Protein AF-A0A964PH43-F1 (afdb_monomer_lite)

Radius of gyration: 32.23 Å; chains: 1; bounding box: 84×76×42 Å

Structure (mmCIF, N/CA/C/O backbone):
data_AF-A0A964PH43-F1
#
_entry.id   AF-A0A964PH43-F1
#
loop_
_atom_site.group_PDB
_atom_site.id
_atom_site.type_symbol
_atom_site.label_atom_id
_atom_site.label_alt_id
_atom_site.label_comp_id
_atom_site.label_asym_id
_atom_site.label_entity_id
_atom_site.label_seq_id
_atom_site.pdbx_PDB_ins_code
_atom_site.Cartn_x
_atom_site.Cartn_y
_atom_site.Cartn_z
_atom_site.occupancy
_atom_site.B_iso_or_equiv
_atom_site.auth_seq_id
_atom_site.auth_comp_id
_atom_site.auth_asym_id
_atom_site.auth_atom_id
_atom_site.pdbx_PDB_model_num
ATOM 1 N N . MET A 1 1 ? -29.476 66.816 -15.260 1.00 46.88 1 MET A N 1
ATOM 2 C CA . MET A 1 1 ? -30.277 65.792 -14.551 1.00 46.88 1 MET A CA 1
ATOM 3 C C . MET A 1 1 ? -29.810 64.425 -15.052 1.00 46.88 1 MET A C 1
ATOM 5 O O . MET A 1 1 ? -30.016 64.154 -16.215 1.00 46.88 1 MET A O 1
ATOM 9 N N . SER A 1 2 ? -29.078 63.567 -14.339 1.00 51.91 2 SER A N 1
ATOM 10 C CA . SER A 1 2 ? -28.521 63.625 -12.987 1.00 51.91 2 SER A CA 1
ATOM 11 C C . SER A 1 2 ? -27.439 62.528 -12.831 1.00 51.91 2 SER A C 1
ATOM 13 O O . SER A 1 2 ? -27.774 61.359 -12.678 1.00 51.91 2 SER A O 1
ATOM 15 N N . ILE A 1 3 ? -26.144 62.882 -12.862 1.00 55.75 3 ILE A N 1
ATOM 16 C CA . ILE A 1 3 ? -25.032 61.961 -12.503 1.00 55.75 3 ILE A CA 1
ATOM 17 C C . ILE A 1 3 ? -24.992 61.750 -10.976 1.00 55.75 3 ILE A C 1
ATOM 19 O O . ILE A 1 3 ? -24.686 60.662 -10.492 1.00 55.75 3 ILE A O 1
ATOM 23 N N . SER A 1 4 ? -25.427 62.761 -10.215 1.00 56.97 4 SER A N 1
ATOM 24 C CA . SER A 1 4 ? -25.635 62.679 -8.763 1.00 56.97 4 SER A CA 1
ATOM 25 C C . SER A 1 4 ? -26.655 61.595 -8.375 1.00 56.97 4 SER A C 1
ATOM 27 O O . SER A 1 4 ? -26.447 60.886 -7.394 1.00 56.97 4 SER A O 1
ATOM 29 N N . HIS A 1 5 ? -27.712 61.387 -9.170 1.00 52.88 5 HIS A N 1
ATOM 30 C CA . HIS A 1 5 ? -28.733 60.376 -8.867 1.00 52.88 5 HIS A CA 1
ATOM 31 C C . HIS A 1 5 ? -28.220 58.938 -9.043 1.00 52.88 5 HIS A C 1
ATOM 33 O O . HIS A 1 5 ? -28.624 58.061 -8.287 1.00 52.88 5 HIS A O 1
ATOM 39 N N . GLN A 1 6 ? -27.303 58.692 -9.988 1.00 55.53 6 GLN A N 1
ATOM 40 C CA . GLN A 1 6 ? -26.670 57.378 -10.172 1.00 55.53 6 GLN A CA 1
ATOM 41 C C . GLN A 1 6 ? -25.673 57.049 -9.053 1.00 55.53 6 GLN A C 1
ATOM 43 O O . GLN A 1 6 ? -25.680 55.937 -8.528 1.00 55.53 6 GLN A O 1
ATOM 48 N N . GLN A 1 7 ? -24.859 58.021 -8.631 1.00 54.41 7 GLN A N 1
ATOM 49 C CA . GLN A 1 7 ? -23.899 57.827 -7.537 1.00 54.41 7 GLN A CA 1
ATOM 50 C C . GLN A 1 7 ? -24.592 57.600 -6.185 1.00 54.41 7 GLN A C 1
ATOM 52 O O . GLN A 1 7 ? -24.140 56.779 -5.385 1.00 54.41 7 GLN A O 1
ATOM 57 N N . ASN A 1 8 ? -25.725 58.269 -5.952 1.00 53.94 8 ASN A N 1
ATOM 58 C CA . ASN A 1 8 ? -26.550 58.057 -4.763 1.00 53.94 8 ASN A CA 1
ATOM 59 C C . ASN A 1 8 ? -27.223 56.674 -4.764 1.00 53.94 8 ASN A C 1
ATOM 61 O O . ASN A 1 8 ? -27.341 56.058 -3.708 1.00 53.94 8 ASN A O 1
ATOM 65 N N . PHE A 1 9 ? -27.594 56.152 -5.939 1.00 58.19 9 PHE A N 1
ATOM 66 C CA . PHE A 1 9 ? -28.180 54.815 -6.079 1.00 58.19 9 PHE A CA 1
ATOM 67 C C . PHE A 1 9 ? -27.166 53.707 -5.751 1.00 58.19 9 PHE A C 1
ATOM 69 O O . PHE A 1 9 ? -27.467 52.792 -4.991 1.00 58.19 9 PHE A O 1
ATOM 76 N N . ILE A 1 10 ? -25.930 53.827 -6.250 1.00 56.50 10 ILE A N 1
ATOM 77 C CA . ILE A 1 10 ? -24.855 52.856 -5.984 1.00 56.50 10 ILE A CA 1
ATOM 78 C C . ILE A 1 10 ? -24.446 52.876 -4.500 1.00 56.50 10 ILE A C 1
ATOM 80 O O . ILE A 1 10 ? -24.245 51.821 -3.899 1.00 56.50 10 ILE A O 1
ATOM 84 N N . ARG A 1 11 ? -24.386 54.062 -3.874 1.00 57.66 11 ARG A N 1
ATOM 85 C CA . ARG A 1 11 ? -24.137 54.197 -2.428 1.00 57.66 11 ARG A CA 1
ATOM 86 C C . ARG A 1 11 ? -25.246 53.573 -1.579 1.00 57.66 11 ARG A C 1
ATOM 88 O O . ARG A 1 11 ? -24.928 52.897 -0.605 1.00 57.66 11 ARG A O 1
ATOM 95 N N . ALA A 1 12 ? -26.512 53.745 -1.963 1.00 58.59 12 ALA A N 1
ATOM 96 C CA . ALA A 1 12 ? -27.648 53.147 -1.263 1.00 58.59 12 ALA A CA 1
ATOM 97 C C . ALA A 1 12 ? -27.643 51.608 -1.344 1.00 58.59 12 ALA A C 1
ATOM 99 O O . ALA A 1 12 ? -27.933 50.948 -0.349 1.00 58.59 12 ALA A O 1
ATOM 100 N N . ILE A 1 13 ? -27.243 51.031 -2.484 1.00 59.31 13 ILE A N 1
ATOM 101 C CA . ILE A 1 13 ? -27.105 49.572 -2.645 1.00 59.31 13 ILE A CA 1
ATOM 102 C C . ILE A 1 13 ? -25.953 49.030 -1.786 1.00 59.31 13 ILE A C 1
ATOM 104 O O . ILE A 1 13 ? -26.129 48.037 -1.082 1.00 59.31 13 ILE A O 1
ATOM 108 N N . LEU A 1 14 ? -24.793 49.698 -1.786 1.00 53.22 14 LEU A N 1
ATOM 109 C CA . LEU A 1 14 ? -23.635 49.284 -0.981 1.00 53.22 14 LEU A CA 1
ATOM 110 C C . LEU A 1 14 ? -23.892 49.425 0.530 1.00 53.22 14 LEU A C 1
ATOM 112 O O . LEU A 1 14 ? -23.505 48.546 1.295 1.00 53.22 14 LEU A O 1
ATOM 116 N N . GLN A 1 15 ? -24.587 50.480 0.969 1.00 56.69 15 GLN A N 1
ATOM 117 C CA . GLN A 1 15 ? -24.983 50.640 2.375 1.00 56.69 15 GLN A CA 1
ATOM 118 C C . GLN A 1 15 ? -26.082 49.649 2.789 1.00 56.69 15 GLN A C 1
ATOM 120 O O . GLN A 1 15 ? -26.021 49.112 3.893 1.00 56.69 15 GLN A O 1
ATOM 125 N N . GLY A 1 16 ? -27.042 49.350 1.907 1.00 53.06 16 GLY A N 1
ATOM 126 C CA . GLY A 1 16 ? -28.093 48.360 2.161 1.00 53.06 16 GLY A CA 1
ATOM 127 C C . GLY A 1 16 ? -27.566 46.925 2.258 1.00 53.06 16 GLY A C 1
ATOM 128 O O . GLY A 1 16 ? -28.007 46.168 3.120 1.00 53.06 16 GLY A O 1
ATOM 129 N N . ALA A 1 17 ? -26.574 46.562 1.438 1.00 55.25 17 ALA A N 1
ATOM 130 C CA . ALA A 1 17 ? -25.958 45.236 1.470 1.00 55.25 17 ALA A CA 1
ATOM 131 C C . ALA A 1 17 ? -25.118 45.004 2.740 1.00 55.25 17 ALA A C 1
ATOM 133 O O . ALA A 1 17 ? -25.184 43.928 3.332 1.00 55.25 17 ALA A O 1
ATOM 134 N N . VAL A 1 18 ? -24.376 46.018 3.200 1.00 54.12 18 VAL A N 1
ATOM 135 C CA . VAL A 1 18 ? -23.550 45.920 4.418 1.00 54.12 18 VAL A CA 1
ATOM 136 C C . VAL A 1 18 ? -24.422 45.871 5.678 1.00 54.12 18 VAL A C 1
ATOM 138 O O . VAL A 1 18 ? -24.128 45.101 6.589 1.00 54.12 18 VAL A O 1
ATOM 141 N N . LEU A 1 19 ? -25.537 46.614 5.718 1.00 51.38 19 LEU A N 1
ATOM 142 C CA . LEU A 1 19 ? -26.474 46.572 6.847 1.00 51.38 19 LEU A CA 1
ATOM 143 C C . LEU A 1 19 ? -27.312 45.279 6.865 1.00 51.38 19 LEU A C 1
ATOM 145 O O . LEU A 1 19 ? -27.569 44.736 7.935 1.00 51.38 19 LEU A O 1
ATOM 149 N N . GLY A 1 20 ? -27.678 44.739 5.696 1.00 50.34 20 GLY A N 1
ATOM 150 C CA . GLY A 1 20 ? -28.379 43.454 5.580 1.00 50.34 20 GLY A CA 1
ATOM 151 C C . GLY A 1 20 ? -27.523 42.249 5.987 1.00 50.34 20 GLY A C 1
ATOM 152 O O . GLY A 1 20 ? -28.036 41.316 6.598 1.00 50.34 20 GLY A O 1
ATOM 153 N N . MET A 1 21 ? -26.214 42.290 5.722 1.00 53.62 21 MET A N 1
ATOM 154 C CA . MET A 1 21 ? -25.278 41.210 6.065 1.00 53.62 21 MET A CA 1
ATOM 155 C C . MET A 1 21 ? -24.852 41.226 7.551 1.00 53.62 21 MET A C 1
ATOM 157 O O . MET A 1 21 ? -24.453 40.195 8.087 1.00 53.62 21 MET A O 1
ATOM 161 N N . LEU A 1 22 ? -24.991 42.365 8.244 1.00 51.97 22 LEU A N 1
ATOM 162 C CA . LEU A 1 22 ? -24.734 42.506 9.689 1.00 51.97 22 LEU A CA 1
ATOM 163 C C . LEU A 1 22 ? -25.959 42.195 10.574 1.00 51.97 22 LEU A C 1
ATOM 165 O O . LEU A 1 22 ? -25.800 41.969 11.772 1.00 51.97 22 LEU A O 1
ATOM 169 N N . LEU A 1 23 ? -27.170 42.134 10.007 1.00 49.97 23 LEU A N 1
ATOM 170 C CA . LEU A 1 23 ? -28.403 41.809 10.743 1.00 49.97 23 LEU A CA 1
ATOM 171 C C . LEU A 1 23 ? -28.750 40.310 10.783 1.00 49.97 23 LEU A C 1
ATOM 173 O O . LEU A 1 23 ? -29.591 39.913 11.585 1.00 49.97 23 LEU A O 1
ATOM 177 N N . SER A 1 24 ? -28.067 39.456 10.014 1.00 47.88 24 SER A N 1
ATOM 178 C CA . SER A 1 24 ? -28.181 37.990 10.116 1.00 47.88 24 SER A CA 1
ATOM 179 C C . SER A 1 24 ? -27.345 37.372 11.249 1.00 47.88 24 SER A C 1
ATOM 181 O O . SER A 1 24 ? -27.350 36.157 11.416 1.00 47.88 24 SER A O 1
ATOM 183 N N . ALA A 1 25 ? -26.640 38.185 12.045 1.00 51.38 25 ALA A N 1
ATOM 184 C CA . ALA A 1 25 ? -25.828 37.723 13.176 1.00 51.38 25 ALA A CA 1
ATOM 185 C C . ALA A 1 25 ? -26.602 37.605 14.506 1.00 51.38 25 ALA A C 1
ATOM 187 O O . ALA A 1 25 ? -25.993 37.363 15.548 1.00 51.38 25 ALA A O 1
ATOM 188 N N . GLN A 1 26 ? -27.932 37.749 14.503 1.00 52.50 26 GLN A N 1
ATOM 189 C CA . GLN A 1 26 ? -28.737 37.483 15.697 1.00 52.50 26 GLN A CA 1
ATOM 190 C C . GLN A 1 26 ? -28.961 35.977 15.833 1.00 52.50 26 GLN A C 1
ATOM 192 O O . GLN A 1 26 ? -29.967 35.418 15.401 1.00 52.50 26 GLN A O 1
ATOM 197 N N . VAL A 1 27 ? -27.975 35.316 16.427 1.00 48.19 27 VAL A N 1
ATOM 198 C CA . VAL A 1 27 ? -28.102 33.955 16.929 1.00 48.19 27 VAL A CA 1
ATOM 199 C C . VAL A 1 27 ? -29.078 33.986 18.111 1.00 48.19 27 VAL A C 1
ATOM 201 O O . VAL A 1 27 ? -28.722 34.385 19.218 1.00 48.19 27 VAL A O 1
ATOM 204 N N . VAL A 1 28 ? -30.331 33.595 17.876 1.00 51.06 28 VAL A N 1
ATOM 205 C CA . VAL A 1 28 ? -31.295 33.309 18.945 1.00 51.06 28 VAL A CA 1
ATOM 206 C C . VAL A 1 28 ? -30.984 31.913 19.484 1.00 51.06 28 VAL A C 1
ATOM 208 O O . VAL A 1 28 ? -31.381 30.917 18.889 1.00 51.06 28 VAL A O 1
ATOM 211 N N . PHE A 1 29 ? -30.295 31.829 20.621 1.00 48.97 29 PHE A N 1
ATOM 212 C CA . PHE A 1 29 ? -30.290 30.624 21.453 1.00 48.97 29 PHE A CA 1
ATOM 213 C C . PHE A 1 29 ? -30.970 30.946 22.778 1.00 48.97 29 PHE A C 1
ATOM 215 O O . PHE A 1 29 ? -30.336 31.494 23.672 1.00 48.97 29 PHE A O 1
ATOM 222 N N . ALA A 1 30 ? -32.263 30.631 22.877 1.00 50.72 30 ALA A N 1
ATOM 223 C CA . ALA A 1 30 ? -32.931 30.264 24.129 1.00 50.72 30 ALA A CA 1
ATOM 224 C C . ALA A 1 30 ? -34.421 29.979 23.884 1.00 50.72 30 ALA A C 1
ATOM 226 O O . ALA A 1 30 ? -35.264 30.846 24.108 1.00 50.72 30 ALA A O 1
ATOM 227 N N . GLN A 1 31 ? -34.761 28.750 23.499 1.00 44.25 31 GLN A N 1
ATOM 228 C CA . GLN A 1 31 ? -36.037 28.134 23.874 1.00 44.25 31 GLN A CA 1
ATOM 229 C C . GLN A 1 31 ? -35.752 26.653 24.152 1.00 44.25 31 GLN A C 1
ATOM 231 O O . GLN A 1 31 ? -35.482 25.872 23.247 1.00 44.25 31 GLN A O 1
ATOM 236 N N . ASN A 1 32 ? -35.718 26.324 25.440 1.00 53.03 32 ASN A N 1
ATOM 237 C CA . ASN A 1 32 ? -35.607 24.978 25.974 1.00 53.03 32 ASN A CA 1
ATOM 238 C C . ASN A 1 32 ? -36.956 24.273 25.780 1.00 53.03 32 ASN A C 1
ATOM 240 O O . ASN A 1 32 ? -37.926 24.677 26.419 1.00 53.03 32 ASN A O 1
ATOM 244 N N . ASP A 1 33 ? -37.014 23.246 24.933 1.00 46.44 33 ASP A N 1
ATOM 245 C CA . ASP A 1 33 ? -38.137 22.308 24.927 1.00 46.44 33 ASP A CA 1
ATOM 246 C C . ASP A 1 33 ? -37.659 20.879 24.620 1.00 46.44 33 ASP A C 1
ATOM 248 O O . ASP A 1 33 ? -37.487 20.476 23.471 1.00 46.44 33 ASP A O 1
ATOM 252 N N . SER A 1 34 ? -37.346 20.169 25.707 1.00 55.41 34 SER A N 1
ATOM 253 C CA . SER A 1 34 ? -37.540 18.729 25.947 1.00 55.41 34 SER A CA 1
ATOM 254 C C . SER A 1 34 ? -37.250 17.694 24.842 1.00 55.41 34 SER A C 1
ATOM 256 O O . SER A 1 34 ? -37.751 16.572 24.913 1.00 55.41 34 SER A O 1
ATOM 258 N N . ASN A 1 35 ? -36.373 17.977 23.881 1.00 46.88 35 ASN A N 1
ATOM 259 C CA . ASN A 1 35 ? -35.757 16.936 23.064 1.00 46.88 35 ASN A CA 1
ATOM 260 C C . ASN A 1 35 ? -34.516 16.418 23.781 1.00 46.88 35 ASN A C 1
ATOM 262 O O . ASN A 1 35 ? -33.548 17.147 23.981 1.00 46.88 35 ASN A O 1
ATOM 266 N N . ILE A 1 36 ? -34.570 15.151 24.182 1.00 52.50 36 ILE A N 1
ATOM 267 C CA . ILE A 1 36 ? -33.397 14.371 24.560 1.00 52.50 36 ILE A CA 1
ATOM 268 C C . ILE A 1 36 ? -32.421 14.489 23.389 1.00 52.50 36 ILE A C 1
ATOM 270 O O . ILE A 1 36 ? -32.652 13.909 22.330 1.00 52.50 36 ILE A O 1
ATOM 274 N N . GLU A 1 37 ? -31.368 15.286 23.556 1.00 53.56 37 GLU A N 1
ATOM 275 C CA . GLU A 1 37 ? -30.208 15.222 22.679 1.00 53.56 37 GLU A CA 1
ATOM 276 C C . GLU A 1 37 ? -29.752 13.764 22.696 1.00 53.56 37 GLU A C 1
ATOM 278 O O . GLU A 1 37 ? -29.462 13.207 23.759 1.00 53.56 37 GLU A O 1
ATOM 283 N N . GLU A 1 38 ? -29.760 13.111 21.535 1.00 52.22 38 GLU A N 1
ATOM 284 C CA . GLU A 1 38 ? -29.133 11.807 21.388 1.00 52.22 38 GLU A CA 1
ATOM 285 C C . GLU A 1 38 ? -27.635 12.002 21.626 1.00 52.22 38 GLU A C 1
ATOM 287 O O . GLU A 1 38 ? -26.856 12.319 20.728 1.00 52.22 38 GLU A O 1
ATOM 292 N N . VAL A 1 39 ? -27.229 11.857 22.883 1.00 53.25 39 VAL A N 1
ATOM 293 C CA . VAL A 1 39 ? -25.827 11.744 23.241 1.00 53.25 39 VAL A CA 1
ATOM 294 C C . VAL A 1 39 ? -25.403 10.358 22.778 1.00 53.25 39 VAL A C 1
ATOM 296 O O . VAL A 1 39 ? -25.642 9.362 23.462 1.00 53.25 39 VAL A O 1
ATOM 299 N N . ILE A 1 40 ? -24.784 10.282 21.600 1.00 56.56 40 ILE A N 1
ATOM 300 C CA . ILE A 1 40 ? -24.063 9.084 21.173 1.00 56.56 40 ILE A CA 1
ATOM 301 C C . ILE A 1 40 ? -22.867 8.942 22.117 1.00 56.56 40 ILE A C 1
ATOM 303 O O . ILE A 1 40 ? -21.796 9.510 21.904 1.00 56.56 40 ILE A O 1
ATOM 307 N N . VAL A 1 41 ? -23.066 8.204 23.207 1.00 56.22 41 VAL A N 1
ATOM 308 C CA . VAL A 1 41 ? -21.984 7.782 24.092 1.00 56.22 41 VAL A CA 1
ATOM 309 C C . VAL A 1 41 ? -21.211 6.705 23.342 1.00 56.22 41 VAL A C 1
ATOM 311 O O . VAL A 1 41 ? -21.566 5.527 23.365 1.00 56.22 41 VAL A O 1
ATOM 314 N N . ILE A 1 42 ? -20.150 7.109 22.645 1.00 63.22 42 ILE A N 1
ATOM 315 C CA . ILE A 1 42 ? -19.131 6.168 22.188 1.00 63.22 42 ILE A CA 1
ATOM 316 C C . ILE A 1 42 ? -18.464 5.669 23.469 1.00 63.22 42 ILE A C 1
ATOM 318 O O . ILE A 1 42 ? -17.650 6.374 24.062 1.00 63.22 42 ILE A O 1
ATOM 322 N N . GLY A 1 43 ? -18.875 4.491 23.950 1.00 62.94 43 GLY A N 1
ATOM 323 C CA . GLY A 1 43 ? -18.168 3.822 25.039 1.00 62.94 43 GLY A CA 1
ATOM 324 C C . GLY A 1 43 ? -16.685 3.769 24.690 1.00 62.94 43 GLY A C 1
ATOM 325 O O . GLY A 1 43 ? -16.359 3.557 23.522 1.00 62.94 43 GLY A O 1
ATOM 326 N N . GLU A 1 44 ? -15.806 4.025 25.663 1.00 70.31 44 GLU A N 1
ATOM 327 C CA . GLU A 1 44 ? -14.360 4.079 25.434 1.00 70.31 44 GLU A CA 1
ATOM 328 C C . GLU A 1 44 ? -13.916 2.839 24.649 1.00 70.31 44 GLU A C 1
ATOM 330 O O . GLU A 1 44 ? -13.877 1.719 25.166 1.00 70.31 44 GLU A O 1
ATOM 335 N N . LEU A 1 45 ? -13.645 3.023 23.355 1.00 76.75 45 LEU A N 1
ATOM 336 C CA . LEU A 1 45 ? -13.155 1.947 22.517 1.00 76.75 45 LEU A CA 1
ATOM 337 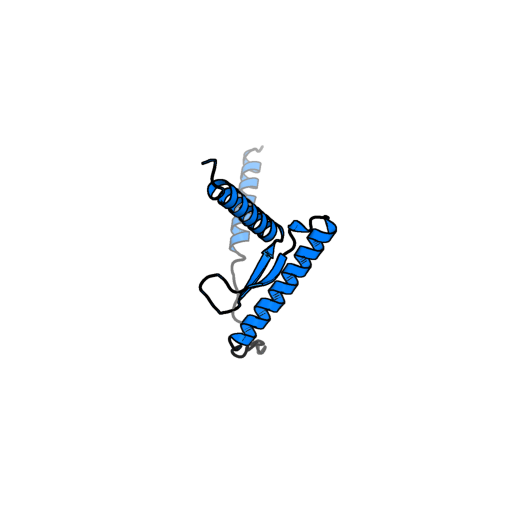C C . LEU A 1 45 ? -11.781 1.564 23.055 1.00 76.75 45 LEU A C 1
ATOM 339 O O . LEU A 1 45 ? -10.917 2.418 23.266 1.00 76.75 45 LEU A O 1
ATOM 343 N N . SER A 1 46 ? -11.549 0.266 23.250 1.00 85.69 46 SER A N 1
ATOM 344 C CA . SER A 1 46 ? -10.190 -0.198 23.516 1.00 85.69 46 SER A CA 1
ATOM 345 C C . SER A 1 46 ? -9.274 0.241 22.371 1.00 85.69 46 SER A C 1
ATOM 347 O O . SER A 1 46 ? -9.708 0.329 21.219 1.00 85.69 46 SER A O 1
ATOM 349 N N . ARG A 1 47 ? -7.985 0.452 22.655 1.00 88.00 47 ARG A N 1
ATOM 350 C CA . ARG A 1 47 ? -6.997 0.784 21.617 1.00 88.00 47 ARG A CA 1
ATOM 351 C C . ARG A 1 47 ? -7.083 -0.161 20.406 1.00 88.00 47 ARG A C 1
ATOM 353 O O . ARG A 1 47 ? -7.028 0.302 19.275 1.00 88.00 47 ARG A O 1
ATOM 360 N N . ALA A 1 48 ? -7.284 -1.459 20.640 1.00 88.19 48 ALA A N 1
ATOM 361 C CA . ALA A 1 48 ? -7.419 -2.454 19.577 1.00 88.19 48 ALA A CA 1
ATOM 362 C C . ALA A 1 48 ? -8.684 -2.259 18.720 1.00 88.19 48 ALA A C 1
ATOM 364 O O . ALA A 1 48 ? -8.649 -2.478 17.512 1.00 88.19 48 ALA A O 1
ATOM 365 N N . ALA A 1 49 ? -9.794 -1.832 19.327 1.00 89.06 49 ALA A N 1
ATOM 366 C CA . ALA A 1 49 ? -11.029 -1.550 18.601 1.00 89.06 49 ALA A CA 1
ATOM 367 C C . ALA A 1 49 ? -10.898 -0.294 17.724 1.00 89.06 49 ALA A C 1
ATOM 369 O O . ALA A 1 49 ? -11.330 -0.307 16.574 1.00 89.06 49 ALA A O 1
ATOM 370 N N . VAL A 1 50 ? -10.234 0.752 18.230 1.00 91.06 50 VAL A N 1
ATOM 371 C CA . VAL A 1 50 ? -9.913 1.949 17.434 1.00 91.06 50 VAL A CA 1
ATOM 372 C C . VAL A 1 50 ? -9.008 1.587 16.255 1.00 91.06 50 VAL A C 1
ATOM 374 O O . VAL A 1 50 ? -9.287 1.979 15.127 1.00 91.06 50 VAL A O 1
ATOM 377 N N . GLU A 1 51 ? -7.958 0.795 16.487 1.00 92.00 51 GLU A N 1
ATOM 378 C CA . GLU A 1 51 ? -7.050 0.342 15.424 1.00 92.00 51 GLU A CA 1
ATOM 379 C C . GLU A 1 51 ? -7.777 -0.471 14.345 1.00 92.00 51 GLU A C 1
ATOM 381 O O . GLU A 1 51 ? -7.551 -0.250 13.157 1.00 92.00 51 GLU A O 1
ATOM 386 N N . ALA A 1 52 ? -8.691 -1.363 14.735 1.00 93.31 52 ALA A N 1
ATOM 387 C CA . ALA A 1 52 ? -9.500 -2.120 13.783 1.00 93.31 52 ALA A CA 1
ATOM 388 C C . ALA A 1 52 ? -10.388 -1.206 12.924 1.00 93.31 52 ALA A C 1
ATOM 390 O O . ALA A 1 52 ? -10.517 -1.427 11.720 1.00 93.31 52 ALA A O 1
ATOM 391 N N . GLN A 1 53 ? -10.968 -0.162 13.521 1.00 94.50 53 GLN A N 1
ATOM 392 C CA . GLN A 1 53 ? -11.800 0.793 12.793 1.00 94.50 53 GLN A CA 1
ATOM 393 C C . GLN A 1 53 ? -10.980 1.667 11.838 1.00 94.50 53 GLN A C 1
ATOM 395 O O . GLN A 1 53 ? -11.422 1.912 10.718 1.00 94.50 53 GLN A O 1
ATOM 400 N N . ILE A 1 54 ? -9.776 2.087 12.242 1.00 94.88 54 ILE A N 1
ATOM 401 C CA . ILE A 1 54 ? -8.838 2.790 11.356 1.00 94.88 54 ILE A CA 1
ATOM 402 C C . ILE A 1 54 ? -8.517 1.913 10.144 1.00 94.88 54 ILE A C 1
ATOM 404 O O . ILE A 1 54 ? -8.683 2.361 9.014 1.00 94.88 54 ILE A O 1
ATOM 408 N N . ILE A 1 55 ? -8.134 0.652 10.370 1.00 96.94 55 ILE A N 1
ATOM 409 C CA . ILE A 1 55 ? -7.800 -0.286 9.290 1.00 96.94 55 ILE A CA 1
ATOM 410 C C . ILE A 1 55 ? -8.987 -0.478 8.340 1.00 96.94 55 ILE A C 1
ATOM 412 O O . ILE A 1 55 ? -8.795 -0.449 7.127 1.00 96.94 55 ILE A O 1
ATOM 416 N N . ALA A 1 56 ? -10.204 -0.632 8.866 1.00 97.19 56 ALA A N 1
ATOM 417 C CA . ALA A 1 56 ? -11.399 -0.800 8.043 1.00 97.19 56 ALA A CA 1
ATOM 418 C C . ALA A 1 56 ? -11.650 0.415 7.133 1.00 97.19 56 ALA A C 1
ATOM 420 O O . ALA A 1 56 ? -11.873 0.261 5.934 1.00 97.19 56 ALA A O 1
ATOM 421 N N . VAL A 1 57 ? -11.555 1.629 7.685 1.00 98.00 57 VAL A N 1
ATOM 422 C CA . VAL A 1 57 ? -11.746 2.866 6.912 1.00 98.00 57 VAL A CA 1
ATOM 423 C C . VAL A 1 57 ? -10.634 3.053 5.878 1.00 98.00 57 VAL A C 1
ATOM 425 O O . VAL A 1 57 ? -10.910 3.423 4.738 1.00 98.00 57 VAL A O 1
ATOM 428 N N . GLU A 1 58 ? -9.382 2.771 6.241 1.00 98.12 58 GLU A N 1
ATOM 429 C CA . GLU A 1 58 ? -8.259 2.797 5.302 1.00 98.12 58 GLU A CA 1
ATOM 430 C C . GLU A 1 58 ? -8.480 1.839 4.127 1.00 98.12 58 GLU A C 1
ATOM 432 O O . GLU A 1 58 ? -8.285 2.224 2.977 1.00 98.12 58 GLU A O 1
ATOM 437 N N . GLU A 1 59 ? -8.917 0.605 4.392 1.00 98.06 59 GLU A N 1
ATOM 438 C CA . GLU A 1 59 ? -9.163 -0.393 3.347 1.00 98.06 59 GLU A CA 1
ATOM 439 C C . GLU A 1 59 ? -10.265 0.033 2.381 1.00 98.06 59 GLU A C 1
ATOM 441 O O . GLU A 1 59 ? -10.140 -0.193 1.176 1.00 98.06 59 GLU A O 1
ATOM 446 N N . ASP A 1 60 ? -11.303 0.706 2.868 1.00 98.25 60 ASP A N 1
ATOM 447 C CA . ASP A 1 60 ? -12.363 1.236 2.013 1.00 98.25 60 ASP A CA 1
ATOM 448 C C . ASP A 1 60 ? -11.890 2.402 1.141 1.00 98.25 60 ASP A C 1
ATOM 450 O O . ASP A 1 60 ? -12.264 2.482 -0.035 1.00 98.25 60 ASP A O 1
ATOM 454 N N . ILE A 1 61 ? -11.029 3.275 1.673 1.00 98.06 61 ILE A N 1
ATOM 455 C CA . ILE A 1 61 ? -10.399 4.353 0.900 1.00 98.06 61 ILE A CA 1
ATOM 456 C C . ILE A 1 61 ? -9.468 3.765 -0.166 1.00 98.06 61 ILE A C 1
ATOM 458 O O . ILE A 1 61 ? -9.550 4.143 -1.337 1.00 98.06 61 ILE A O 1
ATOM 462 N N . PHE A 1 62 ? -8.604 2.819 0.210 1.00 98.06 62 PHE A N 1
ATOM 463 C CA . PHE A 1 62 ? -7.653 2.196 -0.712 1.00 98.06 62 PHE A CA 1
ATOM 464 C C . PHE A 1 62 ? -8.360 1.413 -1.810 1.00 98.06 62 PHE A C 1
ATOM 466 O O . PHE A 1 62 ? -7.953 1.493 -2.964 1.00 98.06 62 PHE A O 1
ATOM 473 N N . ARG A 1 63 ? -9.449 0.708 -1.488 1.00 97.88 63 ARG A N 1
ATOM 474 C CA . ARG A 1 63 ? -10.269 0.004 -2.480 1.00 97.88 63 ARG A CA 1
ATOM 475 C C . ARG A 1 63 ? -10.825 0.970 -3.519 1.00 97.88 63 ARG A C 1
ATOM 477 O O . ARG A 1 63 ? -10.619 0.758 -4.706 1.00 97.88 63 ARG A O 1
ATOM 484 N N . GLN A 1 64 ? -11.451 2.063 -3.083 1.00 97.38 64 GLN A N 1
ATOM 485 C CA . GLN A 1 64 ? -12.002 3.067 -4.000 1.00 97.38 64 GLN A CA 1
ATOM 486 C C . GLN A 1 64 ? -10.919 3.712 -4.872 1.00 97.38 64 GLN A C 1
ATOM 488 O O . GLN A 1 64 ? -11.116 3.899 -6.075 1.00 97.38 64 GLN A O 1
ATOM 493 N N . PHE A 1 65 ? -9.764 4.021 -4.283 1.00 97.31 65 PHE A N 1
ATOM 494 C CA . PHE A 1 65 ? -8.625 4.570 -5.009 1.00 97.31 65 PHE A CA 1
ATOM 495 C C . PHE A 1 65 ? -8.074 3.582 -6.050 1.00 97.31 65 PHE A C 1
ATOM 497 O O . PHE A 1 65 ? -7.927 3.935 -7.221 1.00 97.31 65 PHE A O 1
ATOM 504 N N . ASN A 1 66 ? -7.848 2.327 -5.659 1.00 97.62 66 ASN A N 1
ATOM 505 C CA . ASN A 1 66 ? -7.360 1.272 -6.547 1.00 97.62 66 ASN A CA 1
ATOM 506 C C . ASN A 1 66 ? -8.370 0.953 -7.664 1.00 97.62 66 ASN A C 1
ATOM 508 O O . ASN A 1 66 ? -7.975 0.777 -8.815 1.00 97.62 66 ASN A O 1
ATOM 512 N N . ASP A 1 67 ? -9.672 0.957 -7.369 1.00 96.75 67 ASP A N 1
ATOM 513 C CA . ASP A 1 67 ? -10.730 0.800 -8.373 1.00 96.75 67 ASP A CA 1
ATOM 514 C C . ASP A 1 67 ? -10.721 1.955 -9.383 1.00 96.75 67 ASP A C 1
ATOM 516 O O . ASP A 1 67 ? -10.998 1.767 -10.569 1.00 96.75 67 ASP A O 1
ATOM 520 N N . SER A 1 68 ? -10.421 3.179 -8.937 1.00 94.69 68 SER A N 1
ATOM 521 C CA . SER A 1 68 ? -10.244 4.323 -9.835 1.00 94.69 68 SER A CA 1
ATOM 522 C C . SER A 1 68 ? -9.023 4.140 -10.739 1.00 94.69 68 SER A C 1
ATOM 524 O O . SER A 1 68 ? -9.120 4.350 -11.946 1.00 94.69 68 SER A O 1
ATOM 526 N N . ASN A 1 69 ? -7.898 3.693 -10.183 1.00 93.69 69 ASN A N 1
ATOM 527 C CA . ASN A 1 69 ? -6.675 3.423 -10.940 1.00 93.69 69 ASN A CA 1
ATOM 528 C C . ASN A 1 69 ? -6.863 2.305 -11.974 1.00 93.69 69 ASN A C 1
ATOM 530 O O . ASN A 1 69 ? -6.349 2.406 -13.086 1.00 93.69 69 ASN A O 1
ATOM 534 N N . ALA A 1 70 ? -7.640 1.269 -11.647 1.00 90.81 70 ALA A N 1
ATOM 535 C CA . ALA A 1 70 ? -7.970 0.193 -12.579 1.00 90.81 70 ALA A CA 1
ATOM 536 C C . ALA A 1 70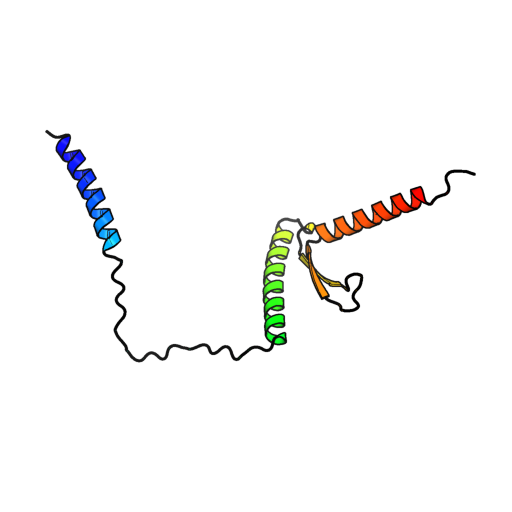 ? -8.753 0.703 -13.801 1.00 90.81 70 ALA A C 1
ATOM 538 O O . ALA A 1 70 ? -8.509 0.261 -14.920 1.00 90.81 70 ALA A O 1
ATOM 539 N N . ARG A 1 71 ? -9.655 1.678 -13.615 1.00 87.81 71 ARG A N 1
ATOM 540 C CA . ARG A 1 71 ? -10.392 2.311 -14.727 1.00 87.81 71 ARG A CA 1
ATOM 541 C C . ARG A 1 71 ? -9.496 3.148 -15.641 1.00 87.81 71 ARG A C 1
ATOM 543 O O . ARG A 1 71 ? -9.840 3.334 -16.804 1.00 87.81 71 ARG A O 1
ATOM 550 N N . LEU A 1 72 ? -8.388 3.663 -15.112 1.00 90.94 72 LEU A N 1
ATOM 551 C CA . LEU A 1 72 ? -7.404 4.467 -15.840 1.00 90.94 72 LEU A CA 1
ATOM 552 C C . LEU A 1 72 ? -6.225 3.638 -16.381 1.00 90.94 72 LEU A C 1
ATOM 554 O O . LEU A 1 72 ? -5.323 4.215 -16.978 1.00 90.94 72 LEU A O 1
ATOM 558 N N . ASP A 1 73 ? -6.228 2.313 -16.180 1.00 89.81 73 ASP A N 1
ATOM 559 C CA . ASP A 1 73 ? -5.128 1.396 -16.526 1.00 89.81 73 ASP A CA 1
ATOM 560 C C . ASP A 1 73 ? -3.773 1.779 -15.886 1.00 89.81 73 ASP A C 1
ATOM 562 O O . ASP A 1 73 ? -2.694 1.574 -16.438 1.00 89.81 73 ASP A O 1
ATOM 566 N N . THR A 1 74 ? -3.813 2.366 -14.685 1.00 93.25 74 THR A N 1
ATOM 567 C CA . THR A 1 74 ? -2.627 2.828 -13.944 1.00 93.25 74 THR A CA 1
ATOM 568 C C . THR A 1 74 ? -2.409 2.010 -12.672 1.00 93.25 74 THR A C 1
ATOM 570 O O . THR A 1 74 ? -2.482 2.535 -11.560 1.00 93.25 74 THR A O 1
ATOM 573 N N . THR A 1 75 ? -2.125 0.712 -12.805 1.00 93.00 75 THR A N 1
ATOM 574 C CA . THR A 1 75 ? -2.005 -0.198 -11.647 1.00 93.00 75 THR A CA 1
ATOM 575 C C . THR A 1 75 ? -0.840 0.132 -10.714 1.00 93.00 75 THR A C 1
ATOM 577 O O . THR A 1 75 ? -0.875 -0.232 -9.547 1.00 93.00 75 THR A O 1
ATOM 580 N N . ASP A 1 76 ? 0.188 0.837 -11.190 1.00 94.69 76 ASP A N 1
ATOM 581 C CA . ASP A 1 76 ? 1.373 1.198 -10.392 1.00 94.69 76 ASP A CA 1
ATOM 582 C C . ASP A 1 76 ? 1.071 2.165 -9.243 1.00 94.69 76 ASP A C 1
ATOM 584 O O . ASP A 1 76 ? 1.846 2.262 -8.288 1.00 94.69 76 ASP A O 1
ATOM 588 N N . LEU A 1 77 ? -0.066 2.854 -9.317 1.00 95.75 77 LEU A N 1
ATOM 589 C CA . LEU A 1 77 ? -0.549 3.708 -8.244 1.00 95.75 77 LEU A CA 1
ATOM 590 C C . LEU A 1 77 ? -1.304 2.922 -7.172 1.00 95.75 77 LEU A C 1
ATOM 592 O O . LEU A 1 77 ? -1.545 3.478 -6.109 1.00 95.75 77 LEU A O 1
ATOM 596 N N . ASN A 1 78 ? -1.653 1.652 -7.403 1.00 97.69 78 ASN A N 1
ATOM 597 C CA . ASN A 1 78 ? -2.416 0.874 -6.433 1.00 97.69 78 ASN A CA 1
ATOM 598 C C . ASN A 1 78 ? -1.676 0.765 -5.104 1.00 97.69 78 ASN A C 1
ATOM 600 O O . ASN A 1 78 ? -0.491 0.436 -5.072 1.00 97.69 78 ASN A O 1
ATOM 604 N N . ILE A 1 79 ? -2.404 1.005 -4.019 1.00 98.12 79 ILE A N 1
ATOM 605 C CA . ILE A 1 79 ? -1.920 0.824 -2.655 1.00 98.12 79 ILE A CA 1
ATOM 606 C C . ILE A 1 79 ? -2.044 -0.654 -2.296 1.00 98.12 79 ILE A C 1
ATOM 608 O O . ILE A 1 79 ? -3.136 -1.223 -2.363 1.00 98.12 79 ILE A O 1
ATOM 612 N N . GLU A 1 80 ? -0.932 -1.255 -1.882 1.00 96.56 80 GLU A N 1
ATOM 613 C CA . GLU A 1 80 ? -0.879 -2.612 -1.349 1.00 96.56 80 GLU A CA 1
ATOM 614 C C . GLU A 1 80 ? -0.397 -2.596 0.098 1.00 96.56 80 GLU A C 1
ATOM 616 O O . GLU A 1 80 ? 0.601 -1.958 0.437 1.00 96.56 80 GLU A O 1
ATOM 621 N N . CYS A 1 81 ? -1.103 -3.335 0.950 1.00 97.12 81 CYS A N 1
ATOM 622 C CA . CYS A 1 81 ? -0.755 -3.498 2.353 1.00 97.12 81 CYS A CA 1
ATOM 623 C C . CYS A 1 81 ? -0.056 -4.838 2.579 1.00 97.12 81 CYS A C 1
ATOM 625 O O . CYS A 1 81 ? -0.573 -5.893 2.212 1.00 97.12 81 CYS A O 1
ATOM 627 N N . ARG A 1 82 ? 1.104 -4.811 3.235 1.00 94.62 82 ARG A N 1
ATOM 628 C CA . ARG A 1 82 ? 1.907 -5.993 3.567 1.00 94.62 82 ARG A CA 1
ATOM 629 C C . ARG A 1 82 ? 2.254 -5.988 5.050 1.00 94.62 82 ARG A C 1
ATOM 631 O O . ARG A 1 82 ? 2.330 -4.934 5.679 1.00 94.62 82 ARG A O 1
ATOM 638 N N . ARG A 1 83 ? 2.464 -7.174 5.625 1.00 95.25 83 ARG A N 1
ATOM 639 C CA . ARG A 1 83 ? 3.084 -7.298 6.950 1.00 95.25 83 ARG A CA 1
ATOM 640 C C . ARG A 1 83 ? 4.579 -7.458 6.767 1.00 95.25 83 ARG A C 1
ATOM 642 O O . ARG A 1 83 ? 5.036 -8.499 6.308 1.00 95.25 83 ARG A O 1
ATOM 649 N N . GLU A 1 84 ? 5.313 -6.418 7.121 1.00 93.25 84 GLU A N 1
ATOM 650 C CA . GLU A 1 84 ? 6.765 -6.381 7.017 1.00 93.25 84 GLU A CA 1
ATOM 651 C C . GLU A 1 84 ? 7.374 -6.243 8.408 1.00 93.25 84 GLU A C 1
ATOM 653 O O . GLU A 1 84 ? 6.769 -5.673 9.314 1.00 93.25 84 GLU A O 1
ATOM 658 N N . THR A 1 85 ? 8.580 -6.769 8.581 1.00 95.69 85 THR A N 1
ATOM 659 C CA . THR A 1 85 ? 9.359 -6.599 9.807 1.00 95.69 85 THR A CA 1
ATOM 660 C C . THR A 1 85 ? 10.537 -5.694 9.461 1.00 95.69 85 THR A C 1
ATOM 662 O O . THR A 1 85 ? 11.490 -6.178 8.846 1.00 95.69 85 THR A O 1
ATOM 665 N N . PRO A 1 86 ? 10.473 -4.385 9.775 1.00 89.06 86 PRO A N 1
ATOM 666 C CA . PRO A 1 86 ? 11.549 -3.462 9.440 1.00 89.06 86 PRO A CA 1
ATOM 667 C C . PRO A 1 86 ? 12.899 -3.916 10.009 1.00 89.06 86 PRO A C 1
ATOM 669 O O . PRO A 1 86 ? 12.974 -4.548 11.065 1.00 89.06 86 PRO A O 1
ATOM 672 N N . THR A 1 87 ? 13.988 -3.578 9.322 1.00 88.56 87 THR A N 1
ATOM 673 C CA . THR A 1 87 ? 15.338 -3.929 9.777 1.00 88.56 87 THR A CA 1
ATOM 674 C C . THR A 1 87 ? 15.593 -3.377 11.181 1.00 88.56 87 THR A C 1
ATOM 676 O O . THR A 1 87 ? 15.317 -2.213 11.459 1.00 88.56 87 THR A O 1
ATOM 679 N N .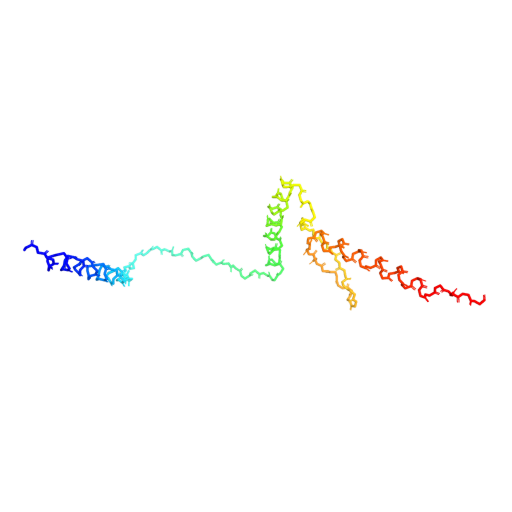 GLY A 1 88 ? 16.142 -4.209 12.068 1.00 89.88 88 GLY A N 1
ATOM 680 C CA . GLY A 1 88 ? 16.439 -3.821 13.451 1.00 89.88 88 GLY A CA 1
ATOM 681 C C . GLY A 1 88 ? 15.276 -3.992 14.434 1.00 89.88 88 GLY A C 1
ATOM 682 O O . GLY A 1 88 ? 15.443 -3.704 15.616 1.00 89.88 88 GLY A O 1
ATOM 683 N N . THR A 1 89 ? 14.124 -4.503 13.990 1.00 89.81 89 THR A N 1
ATOM 684 C CA . THR A 1 89 ? 13.027 -4.949 14.863 1.00 89.81 89 THR A CA 1
ATOM 685 C C . THR A 1 89 ? 12.643 -6.401 14.557 1.00 89.81 89 THR A C 1
ATOM 687 O O . THR A 1 89 ? 12.932 -6.913 13.482 1.00 89.81 89 THR A O 1
ATOM 690 N N . HIS A 1 90 ? 12.002 -7.081 15.513 1.00 91.31 90 HIS A N 1
ATOM 691 C CA . HIS A 1 90 ? 11.377 -8.401 15.319 1.00 91.31 90 HIS A CA 1
ATOM 692 C C . HIS A 1 90 ? 9.843 -8.325 15.306 1.00 91.31 90 HIS A C 1
ATOM 694 O O . HIS A 1 90 ? 9.162 -9.349 15.304 1.00 91.31 90 HIS A O 1
ATOM 700 N N . PHE A 1 91 ? 9.285 -7.114 15.321 1.00 93.81 91 PHE A N 1
ATOM 701 C CA . PHE A 1 91 ? 7.848 -6.893 15.389 1.00 93.81 91 PHE A CA 1
ATOM 702 C C . PHE A 1 91 ? 7.280 -6.625 13.989 1.00 93.81 91 PHE A C 1
ATOM 704 O O . PHE A 1 91 ? 7.674 -5.633 13.369 1.00 93.81 91 PHE A O 1
ATOM 711 N N . PRO A 1 92 ? 6.356 -7.466 13.487 1.00 93.06 92 PRO A N 1
ATOM 712 C CA . PRO A 1 92 ? 5.725 -7.246 12.195 1.00 93.06 92 PRO A CA 1
ATOM 713 C C . PRO A 1 92 ? 4.762 -6.056 12.260 1.00 93.06 92 PRO A C 1
ATOM 715 O O . PRO A 1 92 ? 3.926 -5.963 13.161 1.00 93.06 92 PRO A O 1
ATOM 718 N N . GLN A 1 93 ? 4.846 -5.179 11.269 1.00 93.88 93 GLN A N 1
ATOM 719 C CA . GLN A 1 93 ? 4.029 -3.979 11.114 1.00 93.88 93 GLN A CA 1
ATOM 720 C C . GLN A 1 93 ? 3.246 -4.052 9.800 1.00 93.88 93 GLN A C 1
ATOM 722 O O . GLN A 1 93 ? 3.730 -4.602 8.812 1.00 93.88 93 GLN A O 1
ATOM 727 N N . ARG A 1 94 ? 2.019 -3.518 9.786 1.00 94.94 94 ARG A N 1
ATOM 728 C CA . ARG A 1 94 ? 1.237 -3.352 8.553 1.00 94.94 94 ARG A CA 1
ATOM 729 C C . ARG A 1 94 ? 1.729 -2.089 7.853 1.00 94.94 94 ARG A C 1
ATOM 731 O O . ARG A 1 94 ? 1.600 -1.003 8.406 1.00 94.94 94 ARG A O 1
ATOM 738 N N . ILE A 1 95 ? 2.294 -2.244 6.663 1.00 94.56 95 ILE A N 1
ATOM 739 C CA . ILE A 1 95 ? 2.789 -1.149 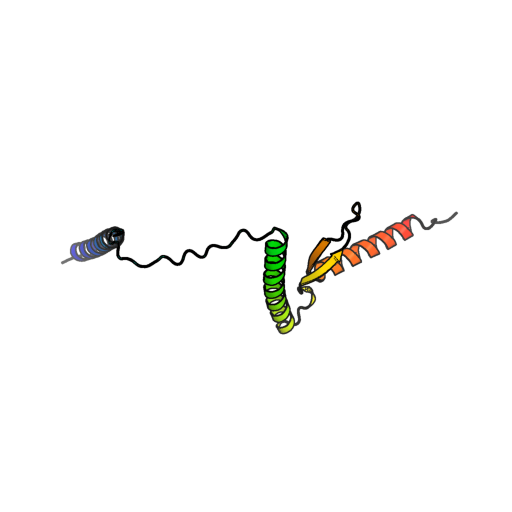5.828 1.00 94.56 95 ILE A CA 1
ATOM 740 C C . ILE A 1 95 ? 1.964 -1.145 4.550 1.00 94.56 95 ILE A C 1
ATOM 742 O O . ILE A 1 95 ? 1.879 -2.171 3.878 1.00 94.56 95 ILE A O 1
ATOM 746 N N . CYS A 1 96 ? 1.353 -0.007 4.233 1.00 97.06 96 CYS A N 1
ATOM 747 C CA . CYS A 1 96 ? 0.588 0.197 3.010 1.00 97.06 96 CYS A CA 1
ATOM 748 C C . CYS A 1 96 ? 1.300 1.240 2.155 1.00 97.06 96 CYS A C 1
ATOM 750 O O . CYS A 1 96 ? 1.492 2.374 2.592 1.00 97.06 96 CYS A O 1
ATOM 752 N N . GLU A 1 97 ? 1.711 0.859 0.952 1.00 96.88 97 GLU A N 1
ATOM 753 C CA . GLU A 1 97 ? 2.414 1.748 0.028 1.00 96.88 97 GLU A CA 1
ATOM 754 C C . GLU A 1 97 ? 1.930 1.526 -1.409 1.00 96.88 97 GLU A C 1
ATOM 756 O O . GLU A 1 97 ? 1.473 0.430 -1.744 1.00 96.88 97 GLU A O 1
ATOM 761 N N . PRO A 1 98 ? 2.003 2.549 -2.274 1.00 96.94 98 PRO A N 1
ATOM 762 C CA . PRO A 1 98 ? 1.734 2.368 -3.688 1.00 96.94 98 PRO A CA 1
ATOM 763 C C . PRO A 1 98 ? 2.796 1.477 -4.345 1.00 96.94 98 PRO A C 1
ATOM 765 O O . PRO A 1 98 ? 3.988 1.558 -4.026 1.00 96.94 98 PRO A O 1
ATOM 768 N N . LEU A 1 99 ? 2.368 0.666 -5.312 1.00 96.44 99 LEU A N 1
ATOM 769 C CA . LEU A 1 99 ? 3.205 -0.321 -5.997 1.00 96.44 99 LEU A CA 1
ATOM 770 C C . LEU A 1 99 ? 4.481 0.265 -6.607 1.00 96.44 99 LEU A C 1
ATOM 772 O O . LEU A 1 99 ? 5.536 -0.376 -6.557 1.00 96.44 99 LEU A O 1
ATOM 776 N N . PHE A 1 100 ? 4.422 1.479 -7.160 1.00 96.06 100 PHE A N 1
ATOM 777 C CA . PHE A 1 100 ? 5.604 2.109 -7.745 1.00 96.06 100 PHE A CA 1
ATOM 778 C C . PHE A 1 100 ? 6.728 2.302 -6.715 1.00 96.06 100 PHE A C 1
ATOM 780 O O . PHE A 1 100 ? 7.886 2.070 -7.049 1.00 96.06 100 PHE A O 1
ATOM 787 N N . LEU A 1 101 ? 6.424 2.635 -5.452 1.00 96.44 101 LEU A N 1
ATOM 788 C CA . LEU A 1 101 ? 7.458 2.800 -4.423 1.00 96.44 101 LEU A CA 1
ATOM 789 C C . LEU A 1 101 ? 8.150 1.476 -4.103 1.00 96.44 101 LEU A C 1
ATOM 791 O O . LEU A 1 101 ? 9.377 1.443 -3.979 1.00 96.44 101 LEU A O 1
ATOM 795 N N . THR A 1 102 ? 7.393 0.378 -4.021 1.00 94.31 102 THR A N 1
ATOM 796 C CA . THR A 1 102 ? 7.981 -0.956 -3.853 1.00 94.31 102 THR A CA 1
ATOM 797 C C . THR A 1 102 ? 8.888 -1.295 -5.032 1.00 94.31 102 THR A C 1
ATOM 799 O O . THR A 1 102 ? 10.021 -1.737 -4.830 1.00 94.31 102 THR A O 1
ATOM 802 N N . LYS A 1 103 ? 8.410 -1.078 -6.264 1.00 95.31 103 LYS A N 1
ATOM 803 C CA . LYS A 1 103 ? 9.165 -1.378 -7.488 1.00 95.31 103 LYS A CA 1
ATOM 804 C C . LYS A 1 103 ? 10.463 -0.582 -7.545 1.00 95.31 103 LYS A C 1
ATOM 806 O O . LYS A 1 103 ? 11.515 -1.172 -7.772 1.00 95.31 103 LYS A O 1
ATOM 811 N N . GLU A 1 104 ? 10.422 0.720 -7.277 1.00 97.19 104 GLU A N 1
ATOM 812 C CA . GLU A 1 104 ? 11.624 1.557 -7.273 1.00 97.19 104 GLU A CA 1
ATOM 813 C C . GLU A 1 104 ? 12.604 1.151 -6.164 1.00 97.19 104 GLU A C 1
ATOM 815 O O . GLU A 1 104 ? 13.805 1.048 -6.413 1.00 97.19 104 GLU A O 1
ATOM 820 N N . ARG A 1 105 ? 12.118 0.792 -4.968 1.00 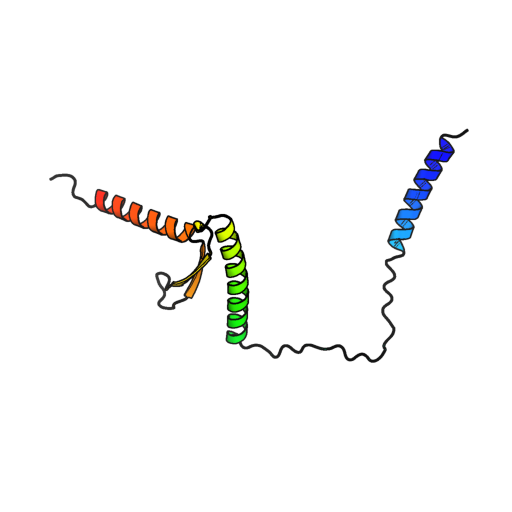94.06 105 ARG A N 1
ATOM 821 C CA . ARG A 1 105 ? 12.980 0.252 -3.902 1.00 94.06 105 ARG A CA 1
ATOM 822 C C . ARG A 1 105 ? 13.655 -1.059 -4.327 1.00 94.06 105 ARG A C 1
ATOM 824 O O . ARG A 1 105 ? 14.848 -1.240 -4.092 1.00 94.06 105 ARG A O 1
ATOM 831 N N . GLN A 1 106 ? 12.924 -1.959 -4.988 1.00 93.94 106 GLN A N 1
ATOM 832 C CA . GLN A 1 106 ? 13.481 -3.206 -5.524 1.00 93.94 106 GLN A CA 1
ATOM 833 C C . GLN A 1 106 ? 14.513 -2.957 -6.628 1.00 93.94 106 GLN A C 1
ATOM 835 O O . GLN A 1 106 ? 15.553 -3.620 -6.642 1.00 93.94 106 GLN A O 1
ATOM 840 N N . ARG A 1 107 ? 14.260 -1.997 -7.529 1.00 96.56 107 ARG A N 1
ATOM 841 C CA . ARG A 1 107 ? 15.234 -1.592 -8.551 1.00 96.56 107 ARG A CA 1
ATOM 842 C C . ARG A 1 107 ? 16.512 -1.070 -7.901 1.00 96.56 107 ARG A C 1
ATOM 844 O O . ARG A 1 107 ? 17.573 -1.611 -8.189 1.00 96.56 107 ARG A O 1
ATOM 851 N N . ASN A 1 108 ? 16.396 -0.134 -6.960 1.00 96.31 108 ASN A N 1
ATOM 852 C CA . ASN A 1 108 ? 17.541 0.433 -6.245 1.00 96.31 108 ASN A CA 1
ATOM 853 C C . ASN A 1 108 ? 18.378 -0.645 -5.542 1.00 96.31 108 ASN A C 1
ATOM 855 O O . ASN A 1 108 ? 19.604 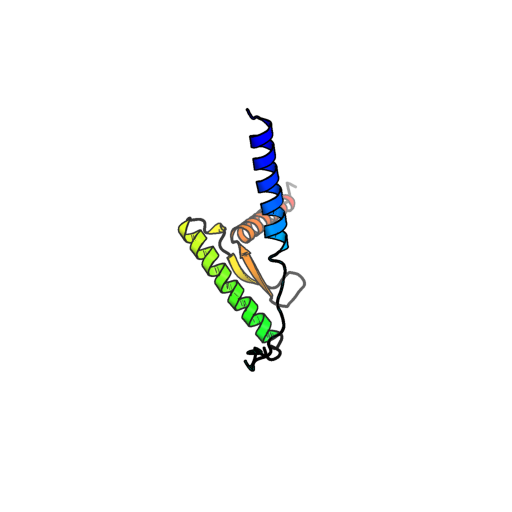-0.631 -5.629 1.00 96.31 108 ASN A O 1
ATOM 859 N N . ASN A 1 109 ? 17.729 -1.613 -4.887 1.00 94.31 109 ASN A N 1
ATOM 860 C CA . ASN A 1 109 ? 18.425 -2.713 -4.216 1.00 94.31 109 ASN A CA 1
ATOM 861 C C . ASN A 1 109 ? 19.181 -3.615 -5.200 1.00 94.31 109 ASN A C 1
ATOM 863 O O . ASN A 1 109 ? 20.316 -4.007 -4.930 1.00 94.31 109 ASN A O 1
ATOM 867 N N . ARG A 1 110 ? 18.565 -3.946 -6.341 1.00 95.19 110 ARG A N 1
ATOM 868 C CA . ARG A 1 110 ? 19.211 -4.741 -7.393 1.00 95.19 110 ARG A CA 1
ATOM 869 C C . ARG A 1 110 ? 20.408 -3.998 -7.984 1.00 95.19 110 ARG A C 1
ATOM 871 O O . ARG A 1 110 ? 21.457 -4.607 -8.172 1.00 95.19 110 ARG A O 1
ATOM 878 N N . ASP A 1 111 ? 20.258 -2.709 -8.257 1.00 96.56 111 ASP A N 1
ATOM 879 C CA . ASP A 1 111 ? 21.305 -1.901 -8.878 1.00 96.56 111 ASP A CA 1
ATOM 880 C C . ASP A 1 111 ? 22.492 -1.719 -7.916 1.00 96.56 111 ASP A C 1
ATOM 882 O O . ASP A 1 111 ? 23.642 -1.894 -8.315 1.00 96.56 111 ASP A O 1
ATOM 886 N N . PHE A 1 112 ? 22.221 -1.501 -6.623 1.00 94.00 112 PHE A N 1
ATOM 887 C CA . PHE A 1 112 ? 23.248 -1.516 -5.579 1.00 94.00 112 PHE A CA 1
ATOM 888 C C . PHE A 1 112 ? 23.974 -2.864 -5.498 1.00 94.00 112 PHE A C 1
ATOM 890 O O . PHE A 1 112 ? 25.201 -2.900 -5.442 1.00 94.00 112 PHE A O 1
ATOM 897 N N . ALA A 1 113 ? 23.242 -3.982 -5.512 1.00 93.00 113 ALA A N 1
ATOM 898 C CA . ALA A 1 113 ? 23.851 -5.310 -5.469 1.00 93.00 113 ALA A CA 1
ATOM 899 C C . ALA A 1 113 ? 24.743 -5.577 -6.695 1.00 93.00 113 ALA A C 1
ATOM 901 O O . ALA A 1 113 ? 25.813 -6.168 -6.554 1.00 93.00 113 ALA A O 1
ATOM 902 N N . ALA A 1 114 ? 24.335 -5.117 -7.881 1.00 92.69 114 ALA A N 1
ATOM 903 C CA . ALA A 1 114 ? 25.121 -5.234 -9.107 1.00 92.69 114 ALA A CA 1
ATOM 904 C C . ALA A 1 114 ? 26.394 -4.363 -9.083 1.00 92.69 114 ALA A C 1
ATOM 906 O O . ALA A 1 114 ? 27.470 -4.838 -9.459 1.00 92.69 114 ALA A O 1
ATOM 907 N N . ASP A 1 115 ? 26.300 -3.117 -8.604 1.00 93.75 115 ASP A N 1
ATOM 908 C CA . ASP A 1 115 ? 27.464 -2.240 -8.401 1.00 93.75 115 ASP A CA 1
ATOM 909 C C . ASP A 1 115 ? 28.435 -2.850 -7.384 1.00 93.75 115 ASP A C 1
ATOM 911 O O . ASP A 1 115 ? 29.628 -2.984 -7.659 1.00 93.75 115 ASP A O 1
ATOM 915 N N . LEU A 1 116 ? 27.920 -3.314 -6.242 1.00 92.88 116 LEU A N 1
ATOM 916 C CA . LEU A 1 116 ? 28.729 -3.972 -5.224 1.00 92.88 116 LEU A CA 1
ATOM 917 C C . LEU A 1 116 ? 29.431 -5.213 -5.785 1.00 92.88 116 LEU A C 1
ATOM 919 O O . LEU A 1 116 ? 30.631 -5.375 -5.577 1.00 92.88 116 LEU A O 1
ATOM 923 N N . ALA A 1 117 ? 28.722 -6.058 -6.538 1.00 90.69 117 ALA A N 1
ATOM 924 C CA . ALA A 1 117 ? 29.318 -7.222 -7.186 1.00 90.69 117 ALA A CA 1
ATOM 925 C C . ALA A 1 117 ? 30.460 -6.823 -8.133 1.00 90.69 117 ALA A C 1
ATOM 927 O O . ALA A 1 117 ? 31.523 -7.432 -8.079 1.00 90.69 117 ALA A O 1
ATOM 928 N N . THR A 1 118 ? 30.287 -5.762 -8.923 1.00 90.00 118 THR A N 1
ATOM 929 C CA . THR A 1 118 ? 31.322 -5.250 -9.841 1.00 90.00 118 THR A CA 1
ATOM 930 C C . THR A 1 118 ? 32.565 -4.745 -9.100 1.00 90.00 118 THR A C 1
ATOM 932 O O . THR A 1 118 ? 33.689 -4.943 -9.558 1.00 90.00 118 THR A O 1
ATOM 935 N N . ARG A 1 119 ? 32.396 -4.110 -7.935 1.00 86.94 119 ARG A N 1
ATOM 936 C CA . ARG A 1 119 ? 33.522 -3.635 -7.109 1.00 86.94 119 ARG A CA 1
ATOM 937 C C . ARG A 1 119 ? 34.239 -4.760 -6.368 1.00 86.94 119 ARG A C 1
ATOM 939 O O . ARG A 1 119 ? 35.422 -4.634 -6.070 1.00 86.94 119 ARG A O 1
ATOM 946 N N . LEU A 1 120 ? 33.513 -5.824 -6.024 1.00 85.31 120 LEU A N 1
ATOM 947 C CA . LEU A 1 120 ? 34.045 -6.976 -5.296 1.00 85.31 120 LEU A CA 1
ATOM 948 C C . LEU A 1 120 ? 34.604 -8.060 -6.219 1.00 85.31 120 LEU A C 1
ATOM 950 O O . LEU A 1 120 ? 35.383 -8.893 -5.756 1.00 85.31 120 LEU A O 1
ATOM 954 N N . THR A 1 121 ? 34.243 -8.070 -7.506 1.00 73.69 121 THR A N 1
ATOM 955 C CA . THR A 1 121 ? 34.938 -8.904 -8.488 1.00 73.69 121 THR A CA 1
ATOM 956 C C . THR A 1 121 ? 36.386 -8.433 -8.582 1.00 73.69 121 THR A C 1
ATOM 958 O O . THR A 1 121 ? 36.604 -7.267 -8.915 1.00 73.69 121 THR A O 1
ATOM 961 N N . PRO A 1 122 ? 37.381 -9.297 -8.306 1.00 69.88 122 PRO A N 1
ATOM 962 C CA . PRO A 1 122 ? 38.778 -8.927 -8.448 1.00 69.88 122 PRO A CA 1
ATOM 963 C C . PRO A 1 122 ? 39.032 -8.561 -9.908 1.00 69.88 122 PRO A C 1
ATOM 965 O O . PRO A 1 122 ? 39.058 -9.423 -10.787 1.00 69.88 122 PRO A O 1
ATOM 968 N N . GLN A 1 123 ? 39.192 -7.272 -10.188 1.00 66.31 123 GLN A N 1
ATOM 969 C CA . GLN A 1 123 ? 39.787 -6.839 -11.439 1.00 66.31 123 GLN A CA 1
ATOM 970 C C . GLN A 1 123 ? 41.259 -7.242 -11.386 1.00 66.31 123 GLN A C 1
ATOM 972 O O . GLN A 1 123 ? 42.070 -6.550 -10.787 1.00 66.31 123 GLN A O 1
ATOM 977 N N . GLN A 1 124 ? 41.544 -8.403 -11.981 1.00 55.50 124 GLN A N 1
ATOM 978 C CA . GLN A 1 124 ? 42.843 -8.823 -12.510 1.00 55.50 124 GLN A CA 1
ATOM 979 C C . GLN A 1 124 ? 44.026 -8.737 -11.521 1.00 55.50 124 GLN A C 1
ATOM 981 O O . GLN A 1 124 ? 44.690 -7.709 -11.407 1.00 55.50 124 GLN A O 1
ATOM 986 N N . LEU A 1 125 ? 44.344 -9.873 -10.890 1.00 46.50 125 LEU A N 1
ATOM 987 C CA . LEU A 1 125 ? 45.742 -10.306 -10.763 1.00 46.50 125 LEU A CA 1
ATOM 988 C C . LEU A 1 125 ? 46.076 -11.192 -11.965 1.00 46.50 125 LEU A C 1
ATOM 990 O O . LEU A 1 125 ? 45.189 -11.995 -12.341 1.00 46.50 125 LEU A O 1
#

pLDDT: mean 78.44, std 19.71, range [44.25, 98.25]

Secondary structure (DSSP, 8-state):
--HHHHHHHHHHHHHHHHHHHHGGG---------------------HHHHHHHHHHHHHHHHHHHHHHHHHTT-GGG-EEEEEE--TT--S-EEEEEEHHHHHHHHHHHHHHHHHHHHHHS----

Foldseek 3Di:
DDPPVVVVVVVVVVVVVVVVVVVVPPPDPDDDDDDDDPPPPPDPQDPVRVVVVVVVVVVVVLVVVCVVCVVVVNQQQRWDWDFDADPPGPDTDIDIDGNVVVVVVVVVVVVVVVVVVVVPPPPDD

Sequence (125 aa):
MSISHQQNFIRAILQGAVLGMLLSAQVVFAQNDSNIEEVIVIGELSRAAVEAQIIAVEEDIFRQFNDSNARLDTTDLNIECRRETPTGTHFPQRICEPLFLTKERQRNNRDFAADLATRLTPQQL